Protein AF-A0A5C7TQ53-F1 (afdb_monomer_lite)

pLDDT: mean 78.27, std 15.16, range [38.0, 95.88]

Secondary structure (DSSP, 8-state):
--TT--EEEEE----GGGHHHHHHHHT-EEEEEEEEEEE-TTS-EEEEEEEEEEESS-HHHHHTSPPPBTTBEEEEEEETTS--EEEEEE--------S-------SS----THHHHHH-HHHHHHHHHHHHHHHHHHHHHHTTS---

Radius of gyration: 40.0 Å; chains: 1; bounding box: 51×86×116 Å

Foldseek 3Di:
DCPPPQKDKAFADDPPPVPLVVVLVVLHKDKDWDWDWDQDPVRDTDTDIDIDIGGPADSCNNNVFDDADQQATWIWMDGHVDNDIDTDGDHPDDDPPPDDDPPPPPPPDDDPPVVVCVVDVVNVVVVVVVVVVVVVVVVVVVVPPDDD

Structure (mmCIF, N/CA/C/O backbone):
data_AF-A0A5C7TQ53-F1
#
_entry.id   AF-A0A5C7TQ53-F1
#
loop_
_atom_site.group_PDB
_atom_site.id
_atom_site.type_symbol
_atom_site.label_atom_id
_atom_site.label_alt_id
_atom_site.label_comp_id
_atom_site.label_asym_id
_atom_site.label_entity_id
_atom_site.label_seq_id
_atom_site.pdbx_PDB_ins_code
_atom_site.Cartn_x
_atom_site.Cartn_y
_atom_site.Cartn_z
_atom_site.occupancy
_atom_site.B_iso_or_equiv
_atom_site.auth_seq_id
_atom_site.auth_comp_id
_atom_site.auth_asym_id
_atom_site.auth_atom_id
_atom_site.pdbx_PDB_model_num
ATOM 1 N N . MET A 1 1 ? 8.314 14.330 1.145 1.00 43.44 1 MET A N 1
ATOM 2 C CA . MET A 1 1 ? 7.782 14.331 2.527 1.00 43.44 1 MET A CA 1
ATOM 3 C C . MET A 1 1 ? 7.166 12.969 2.861 1.00 43.44 1 MET A C 1
ATOM 5 O O . MET A 1 1 ? 5.965 12.806 2.714 1.00 43.44 1 MET A O 1
ATOM 9 N N . ALA A 1 2 ? 8.000 11.997 3.257 1.00 49.53 2 ALA A N 1
ATOM 10 C CA . ALA A 1 2 ? 7.629 10.706 3.878 1.00 49.53 2 ALA A CA 1
ATOM 11 C C . ALA A 1 2 ? 8.870 10.028 4.522 1.00 49.53 2 ALA A C 1
ATOM 13 O O . ALA A 1 2 ? 8.954 8.810 4.623 1.00 49.53 2 ALA A O 1
ATOM 14 N N . SER A 1 3 ? 9.886 10.815 4.900 1.00 53.19 3 SER A N 1
ATOM 15 C CA . SER A 1 3 ? 11.287 10.359 4.976 1.00 53.19 3 SER A CA 1
ATOM 16 C C . SER A 1 3 ? 11.653 9.478 6.186 1.00 53.19 3 SER A C 1
ATOM 18 O O . SER A 1 3 ? 12.830 9.219 6.399 1.00 53.19 3 SER A O 1
ATOM 20 N N . MET A 1 4 ? 10.680 9.010 6.975 1.00 58.81 4 MET A N 1
ATOM 21 C CA . MET A 1 4 ? 10.901 8.094 8.109 1.00 58.81 4 MET A CA 1
ATOM 22 C C . MET A 1 4 ? 9.833 6.994 8.236 1.00 58.81 4 MET A C 1
ATOM 24 O O . MET A 1 4 ? 9.788 6.291 9.243 1.00 58.81 4 MET A O 1
ATOM 28 N N . ILE A 1 5 ? 8.962 6.810 7.237 1.00 62.38 5 ILE A N 1
ATOM 29 C CA . ILE A 1 5 ? 7.998 5.704 7.273 1.00 62.38 5 ILE A CA 1
ATOM 30 C C . ILE A 1 5 ? 8.714 4.441 6.794 1.00 62.38 5 ILE A C 1
ATOM 32 O O . ILE A 1 5 ? 8.843 4.196 5.599 1.00 62.38 5 ILE A O 1
ATOM 36 N N . GLY A 1 6 ? 9.200 3.650 7.751 1.00 73.88 6 GLY A N 1
ATOM 37 C CA . GLY A 1 6 ? 9.916 2.403 7.488 1.00 73.88 6 GLY A CA 1
ATOM 38 C C . GLY A 1 6 ? 9.028 1.244 7.023 1.00 73.88 6 GLY A C 1
ATOM 39 O O . GLY A 1 6 ? 9.529 0.178 6.701 1.00 73.88 6 GLY A O 1
ATOM 40 N N . THR A 1 7 ? 7.704 1.371 7.013 1.00 87.19 7 THR A N 1
ATOM 41 C CA . THR A 1 7 ? 6.808 0.318 6.513 1.00 87.19 7 THR A CA 1
ATOM 42 C C . THR A 1 7 ? 5.514 0.946 6.028 1.00 87.19 7 THR A C 1
ATOM 44 O O . THR A 1 7 ? 4.892 1.722 6.753 1.00 87.19 7 THR A O 1
ATOM 47 N N . LEU A 1 8 ? 5.100 0.603 4.812 1.00 89.56 8 LEU A N 1
ATOM 48 C CA . LEU A 1 8 ? 3.862 1.072 4.207 1.00 89.56 8 LEU A CA 1
ATOM 49 C C . LEU A 1 8 ? 2.857 -0.079 4.145 1.00 89.56 8 LEU A C 1
ATOM 51 O O . LEU A 1 8 ? 3.128 -1.121 3.550 1.00 89.56 8 LEU A O 1
ATOM 55 N N . VAL A 1 9 ? 1.684 0.130 4.744 1.00 93.06 9 VAL A N 1
ATOM 56 C CA . VAL A 1 9 ? 0.539 -0.782 4.648 1.00 93.06 9 VAL A CA 1
ATOM 57 C C . VAL A 1 9 ? -0.579 -0.079 3.896 1.00 93.06 9 VAL A C 1
ATOM 59 O O . VAL A 1 9 ? -0.991 1.020 4.266 1.00 93.06 9 VAL A O 1
ATOM 62 N N . VAL A 1 10 ? -1.076 -0.717 2.842 1.00 93.25 10 VAL A N 1
ATOM 63 C CA . VAL A 1 10 ? -2.067 -0.145 1.928 1.00 93.25 10 VAL A CA 1
ATOM 64 C C . VAL A 1 10 ? -3.286 -1.048 1.875 1.00 93.25 10 VAL A C 1
ATOM 66 O O . VAL A 1 10 ? -3.201 -2.179 1.407 1.00 93.25 10 VAL A O 1
ATOM 69 N N . PHE A 1 11 ? -4.436 -0.536 2.299 1.00 93.81 11 PHE A N 1
ATOM 70 C CA . PHE A 1 11 ? -5.734 -1.184 2.102 1.00 93.81 11 PHE A CA 1
ATOM 71 C C . PHE A 1 11 ? -6.497 -0.538 0.946 1.00 93.81 11 PHE A C 1
ATOM 73 O O . PHE A 1 11 ? -6.055 0.466 0.382 1.00 93.81 11 PHE A O 1
ATOM 80 N N . ARG A 1 12 ? -7.659 -1.111 0.601 1.00 92.12 12 ARG A N 1
ATOM 81 C CA . ARG A 1 12 ? -8.566 -0.537 -0.400 1.00 92.12 12 ARG A CA 1
ATOM 82 C C . ARG A 1 12 ? -8.793 0.946 -0.103 1.00 92.12 12 ARG A C 1
ATOM 84 O O . ARG A 1 12 ? -9.261 1.301 0.976 1.00 92.12 12 ARG A O 1
ATOM 91 N N . MET A 1 13 ? -8.517 1.787 -1.090 1.00 89.88 13 MET A N 1
ATOM 92 C CA . MET A 1 13 ? -8.758 3.225 -1.032 1.00 89.88 13 MET A CA 1
ATOM 93 C C . MET A 1 13 ? -9.416 3.709 -2.318 1.00 89.88 13 MET A C 1
ATOM 95 O O . MET A 1 13 ? -9.343 3.059 -3.358 1.00 89.88 13 MET A O 1
ATOM 99 N N . SER A 1 14 ? -10.094 4.849 -2.227 1.00 85.00 14 SER A N 1
ATOM 100 C CA . SER A 1 14 ? -10.718 5.479 -3.386 1.00 85.00 14 SER A CA 1
ATOM 101 C C . SER A 1 14 ? -9.674 6.158 -4.279 1.00 85.00 14 SER A C 1
ATOM 103 O O . SER A 1 14 ? -8.656 6.648 -3.789 1.00 85.00 14 SER A O 1
ATOM 105 N N . ALA A 1 15 ? -9.960 6.246 -5.580 1.00 80.75 15 ALA A N 1
ATOM 106 C CA . ALA A 1 15 ? -9.158 7.009 -6.544 1.00 80.75 15 ALA A CA 1
ATOM 107 C C . ALA A 1 15 ? -9.288 8.537 -6.360 1.00 80.75 15 ALA A C 1
ATOM 109 O O . ALA A 1 15 ? -8.577 9.317 -6.996 1.00 80.75 15 ALA A O 1
ATOM 110 N N . LEU A 1 16 ? -10.201 8.988 -5.490 1.00 85.31 16 LEU A N 1
ATOM 111 C CA . LEU A 1 16 ? -10.454 10.407 -5.256 1.00 85.31 16 LEU A CA 1
ATOM 112 C C . LEU A 1 16 ? -9.175 11.151 -4.834 1.00 85.31 16 LEU A C 1
ATOM 114 O O . LEU A 1 16 ? -8.427 10.726 -3.947 1.00 85.31 16 LEU A O 1
ATOM 118 N N . GLY A 1 17 ? -8.930 12.283 -5.497 1.00 80.25 17 GLY A N 1
ATOM 119 C CA . GLY A 1 17 ? -7.797 13.165 -5.209 1.00 80.25 17 GLY A CA 1
ATOM 120 C C . GLY A 1 17 ? -6.421 12.607 -5.593 1.00 80.25 17 GLY A C 1
ATOM 121 O O . GLY A 1 17 ? -5.411 13.129 -5.120 1.00 80.25 17 GLY A O 1
ATOM 122 N N . GLY A 1 18 ? -6.352 11.546 -6.409 1.00 86.44 18 GLY A N 1
ATOM 123 C CA . GLY A 1 18 ? -5.082 10.946 -6.843 1.00 86.44 18 GLY A CA 1
ATOM 124 C C . GLY A 1 18 ? -4.316 10.239 -5.719 1.00 86.44 18 GLY A C 1
ATOM 125 O O . GLY A 1 18 ? -3.114 10.002 -5.837 1.00 86.44 18 GLY A O 1
ATOM 126 N N . SER A 1 19 ? -4.992 9.916 -4.613 1.00 90.06 19 SER A N 1
ATOM 127 C CA . SER A 1 19 ? -4.381 9.264 -3.450 1.00 90.06 19 SER A CA 1
ATOM 128 C C . SER A 1 19 ? -3.844 7.877 -3.806 1.00 90.06 19 SER A C 1
ATOM 130 O O . SER A 1 19 ? -2.709 7.550 -3.469 1.00 90.06 19 SER A O 1
ATOM 132 N N . ALA A 1 20 ? -4.620 7.098 -4.565 1.00 91.56 20 ALA A N 1
ATOM 133 C CA . ALA A 1 20 ? -4.219 5.770 -5.017 1.00 91.56 20 ALA A CA 1
ATOM 134 C C . ALA A 1 20 ? -2.989 5.816 -5.943 1.00 91.56 20 ALA A C 1
ATOM 136 O O . ALA A 1 20 ? -2.089 4.992 -5.794 1.00 91.56 20 ALA A O 1
ATOM 137 N N . LYS A 1 21 ? -2.889 6.830 -6.815 1.00 92.81 21 LYS A N 1
ATOM 138 C CA . LYS A 1 21 ? -1.692 7.079 -7.629 1.00 92.81 21 LYS A CA 1
ATOM 139 C C . LYS A 1 21 ? -0.458 7.381 -6.774 1.00 92.81 21 LYS A C 1
ATOM 141 O O . LYS A 1 21 ? 0.570 6.741 -6.950 1.00 92.81 21 LYS A O 1
ATOM 146 N N . LYS A 1 22 ? -0.566 8.290 -5.796 1.00 91.56 22 LYS A N 1
ATOM 147 C CA . LYS A 1 22 ? 0.555 8.617 -4.888 1.00 91.56 22 LYS A CA 1
ATOM 148 C C . LYS A 1 22 ? 1.043 7.399 -4.105 1.00 91.56 22 LYS A C 1
ATOM 150 O O . LYS A 1 22 ? 2.235 7.262 -3.856 1.00 91.56 22 LYS A O 1
ATOM 155 N N . VAL A 1 23 ? 0.121 6.529 -3.704 1.00 92.00 23 VAL A N 1
ATOM 156 C CA . VAL A 1 23 ? 0.453 5.295 -2.988 1.00 92.00 23 VAL A CA 1
ATOM 157 C C . VAL A 1 23 ? 1.075 4.257 -3.920 1.00 92.00 23 VAL A C 1
ATOM 159 O O . VAL A 1 23 ? 2.040 3.617 -3.521 1.00 92.00 23 VAL A O 1
ATOM 162 N N . SER A 1 24 ? 0.585 4.128 -5.158 1.00 93.69 24 SER A N 1
ATOM 163 C CA . SER A 1 24 ? 1.225 3.306 -6.196 1.00 93.69 24 SER A CA 1
ATOM 164 C C . SER A 1 24 ? 2.673 3.746 -6.432 1.00 93.69 24 SER A C 1
ATOM 166 O O . SER A 1 24 ? 3.574 2.914 -6.359 1.00 93.69 24 SER A O 1
ATOM 168 N N . ASP A 1 25 ? 2.914 5.053 -6.579 1.00 91.62 25 ASP A N 1
ATOM 169 C CA . ASP A 1 25 ? 4.267 5.605 -6.724 1.00 91.62 25 ASP A CA 1
ATOM 170 C C . ASP A 1 25 ? 5.127 5.345 -5.471 1.00 91.62 25 ASP A C 1
ATOM 172 O O . ASP A 1 25 ? 6.310 5.027 -5.578 1.00 91.62 25 ASP A O 1
ATOM 176 N N . GLY A 1 26 ? 4.531 5.432 -4.275 1.00 89.31 26 GLY A N 1
ATOM 177 C CA . GLY A 1 26 ? 5.200 5.165 -2.997 1.00 89.31 26 GLY A CA 1
ATOM 178 C C . GLY A 1 26 ? 5.553 3.694 -2.747 1.00 89.31 26 GLY A C 1
ATOM 179 O O . GLY A 1 26 ? 6.485 3.422 -1.994 1.00 89.31 26 GLY A O 1
ATOM 180 N N . LEU A 1 27 ? 4.847 2.750 -3.379 1.00 91.06 27 LEU A N 1
ATOM 181 C CA . LEU A 1 27 ? 5.190 1.319 -3.369 1.00 91.06 27 LEU A CA 1
ATOM 182 C C . LEU A 1 27 ? 6.351 0.986 -4.318 1.00 91.06 27 LEU A C 1
ATOM 184 O O . LEU A 1 27 ? 6.891 -0.117 -4.261 1.00 91.06 27 LEU A O 1
ATOM 188 N N . GLY A 1 28 ? 6.745 1.934 -5.167 1.00 90.38 28 GLY A N 1
ATOM 189 C CA . GLY A 1 28 ? 7.881 1.807 -6.062 1.00 90.38 28 GLY A CA 1
ATOM 190 C C . GLY A 1 28 ? 7.528 1.283 -7.450 1.00 90.38 28 GLY A C 1
ATOM 191 O O . GLY A 1 28 ? 6.387 0.952 -7.794 1.00 90.38 28 GLY A O 1
ATOM 192 N N . LYS A 1 29 ? 8.568 1.221 -8.276 1.00 93.12 29 LYS A N 1
ATOM 193 C CA . LYS A 1 29 ? 8.505 0.818 -9.677 1.00 93.12 29 LYS A CA 1
ATOM 194 C C . LYS A 1 29 ? 9.507 -0.297 -9.946 1.00 93.12 29 LYS A C 1
ATOM 196 O O . LYS A 1 29 ? 10.494 -0.451 -9.234 1.00 93.12 29 LYS A O 1
ATOM 201 N N . ARG A 1 30 ? 9.240 -1.076 -10.985 1.00 91.94 30 ARG A N 1
ATOM 202 C CA . ARG A 1 30 ? 10.096 -2.144 -11.492 1.00 91.94 30 ARG A CA 1
ATOM 203 C C . ARG A 1 30 ? 10.502 -1.843 -12.925 1.00 91.94 30 ARG A C 1
ATOM 205 O O . ARG A 1 30 ? 9.684 -1.390 -13.726 1.00 91.94 30 ARG A O 1
ATOM 212 N N . LEU A 1 31 ? 11.750 -2.149 -13.247 1.00 92.25 31 LEU A N 1
ATOM 213 C CA . LEU A 1 31 ? 12.243 -2.157 -14.617 1.00 92.25 31 LEU A CA 1
ATOM 214 C C . LEU A 1 31 ? 12.004 -3.542 -15.208 1.00 92.25 31 LEU A C 1
ATOM 216 O O . LEU A 1 31 ? 12.351 -4.554 -14.601 1.00 92.25 31 LEU A O 1
ATOM 220 N N . VAL A 1 32 ? 11.370 -3.583 -16.373 1.00 91.44 32 VAL A N 1
ATOM 221 C CA . VAL A 1 32 ? 11.087 -4.822 -17.094 1.00 91.44 32 VAL A CA 1
ATOM 222 C C . VAL A 1 32 ? 11.627 -4.688 -18.506 1.00 91.44 32 VAL A C 1
ATOM 224 O O . VAL A 1 32 ? 11.331 -3.718 -19.200 1.00 91.44 32 VAL A O 1
ATOM 227 N N . GLU A 1 33 ? 12.388 -5.684 -18.941 1.00 91.12 33 GLU A N 1
ATOM 228 C CA . GLU A 1 33 ? 12.787 -5.815 -20.337 1.00 91.12 33 GLU A CA 1
ATOM 229 C C . GLU A 1 33 ? 11.668 -6.489 -21.120 1.00 91.12 33 GLU A C 1
ATOM 231 O O . GLU A 1 33 ? 11.258 -7.617 -20.831 1.00 91.12 33 GLU A O 1
ATOM 236 N N . ARG A 1 34 ? 11.142 -5.775 -22.112 1.00 88.19 34 ARG A N 1
ATOM 237 C CA . ARG A 1 34 ? 10.153 -6.292 -23.048 1.00 88.19 34 ARG A CA 1
ATOM 238 C C . ARG A 1 34 ? 10.812 -6.466 -24.406 1.00 88.19 34 ARG A C 1
ATOM 240 O O . ARG A 1 34 ? 11.491 -5.574 -24.907 1.00 88.19 34 ARG A O 1
ATOM 247 N N . ARG A 1 35 ? 10.591 -7.636 -24.998 1.00 85.06 35 ARG A N 1
ATOM 248 C CA . ARG A 1 35 ? 10.944 -7.897 -26.387 1.00 85.06 35 ARG A CA 1
ATOM 249 C C . ARG A 1 35 ? 9.841 -7.341 -27.274 1.00 85.06 35 ARG A C 1
ATOM 251 O O . ARG A 1 35 ? 8.722 -7.851 -27.231 1.00 85.06 35 ARG A O 1
ATOM 258 N N . ASP A 1 36 ? 10.177 -6.349 -28.080 1.00 83.62 36 ASP A N 1
ATOM 259 C CA . ASP A 1 36 ? 9.295 -5.843 -29.118 1.00 83.62 36 ASP A CA 1
ATOM 260 C C . ASP A 1 36 ? 9.657 -6.526 -30.437 1.00 83.62 36 ASP A C 1
ATOM 262 O O . ASP A 1 36 ? 10.820 -6.609 -30.838 1.00 83.62 36 ASP A O 1
ATOM 266 N N . ILE A 1 37 ? 8.647 -7.102 -31.084 1.00 81.31 37 ILE A N 1
ATOM 267 C CA . ILE A 1 37 ? 8.790 -7.741 -32.390 1.00 81.31 37 ILE A CA 1
ATOM 268 C C . ILE A 1 37 ? 8.077 -6.834 -33.379 1.00 81.31 37 ILE A C 1
ATOM 270 O O . ILE A 1 37 ? 6.846 -6.797 -33.409 1.00 81.31 37 ILE A O 1
ATOM 274 N N . SER A 1 38 ? 8.846 -6.096 -34.173 1.00 79.00 38 SER A N 1
ATOM 275 C CA . SER A 1 38 ? 8.308 -5.325 -35.287 1.00 79.00 38 SER A CA 1
ATOM 276 C C . SER A 1 38 ? 8.410 -6.142 -36.570 1.00 79.00 38 SER A C 1
ATOM 278 O O . SER A 1 38 ? 9.421 -6.795 -36.844 1.00 79.00 38 SER A O 1
ATOM 280 N N . LEU A 1 39 ? 7.342 -6.105 -37.362 1.00 75.81 39 LEU A N 1
ATOM 281 C CA . LEU A 1 39 ? 7.357 -6.584 -38.737 1.00 75.81 39 LEU A CA 1
ATOM 282 C C . LEU A 1 39 ? 7.795 -5.412 -39.607 1.00 75.81 39 LEU A C 1
ATOM 284 O O . LEU A 1 39 ? 7.088 -4.408 -39.701 1.00 75.81 39 LEU A O 1
ATOM 288 N N . THR A 1 40 ? 8.986 -5.519 -40.182 1.00 68.81 40 THR A N 1
ATOM 289 C CA . THR A 1 40 ? 9.478 -4.541 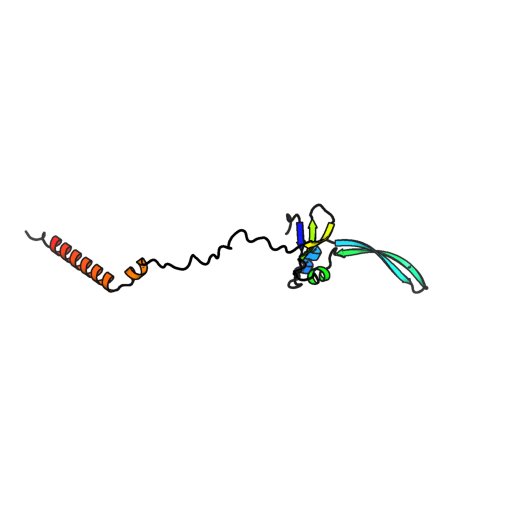-41.152 1.00 68.81 40 THR A CA 1
ATOM 290 C C . THR A 1 40 ? 8.775 -4.772 -42.493 1.00 68.81 40 THR A C 1
ATOM 292 O O . THR A 1 40 ? 8.339 -5.885 -42.784 1.00 68.81 40 THR A O 1
ATOM 295 N N . THR A 1 41 ? 8.675 -3.730 -43.324 1.00 69.44 41 THR A N 1
ATOM 296 C CA . THR A 1 41 ? 8.065 -3.751 -44.671 1.00 69.44 41 THR A CA 1
ATOM 297 C C . THR A 1 41 ? 8.616 -4.857 -45.588 1.00 69.44 41 THR A C 1
ATOM 299 O O . THR A 1 41 ? 7.940 -5.263 -46.521 1.00 69.44 41 THR A O 1
ATOM 302 N N . ASP A 1 42 ? 9.808 -5.374 -45.283 1.00 75.12 42 ASP A N 1
ATOM 303 C CA . ASP A 1 42 ? 10.519 -6.443 -45.999 1.00 75.12 42 ASP A CA 1
ATOM 304 C C . ASP A 1 42 ? 10.214 -7.865 -45.470 1.00 75.12 42 ASP A C 1
ATOM 306 O O . ASP A 1 42 ? 11.002 -8.788 -45.659 1.00 75.12 42 ASP A O 1
ATOM 310 N N . GLU A 1 43 ? 9.127 -8.043 -44.708 1.00 65.06 43 GLU A N 1
ATOM 311 C CA . GLU A 1 43 ? 8.706 -9.307 -44.061 1.00 65.06 43 GLU A CA 1
ATOM 312 C C . GLU A 1 43 ? 9.729 -9.926 -43.082 1.00 65.06 43 GLU A C 1
ATOM 314 O O . GLU A 1 43 ? 9.502 -10.986 -42.488 1.00 65.06 43 GLU A O 1
ATOM 319 N N . SER A 1 44 ? 10.844 -9.239 -42.830 1.00 68.00 44 SER A N 1
ATOM 320 C CA . SER A 1 44 ? 11.836 -9.631 -41.838 1.00 68.00 44 SER A CA 1
ATOM 321 C C . SER A 1 44 ? 11.355 -9.296 -40.422 1.00 68.00 44 SER A C 1
ATOM 323 O O . SER A 1 44 ? 10.887 -8.195 -40.118 1.00 68.00 44 SER A O 1
ATOM 325 N N . ARG A 1 45 ? 11.453 -10.284 -39.524 1.00 73.38 45 ARG A N 1
ATOM 326 C CA . ARG A 1 45 ? 11.138 -10.122 -38.099 1.00 73.38 45 ARG A CA 1
ATOM 327 C C . ARG A 1 45 ? 12.341 -9.516 -37.394 1.00 73.38 45 ARG A C 1
ATOM 329 O O . ARG A 1 45 ? 13.312 -10.225 -37.127 1.00 73.38 45 ARG A O 1
ATOM 336 N N . GLN A 1 46 ? 12.266 -8.235 -37.055 1.00 76.69 46 GLN A N 1
ATOM 337 C CA . GLN A 1 46 ? 13.273 -7.598 -36.215 1.00 76.69 46 GLN A CA 1
ATOM 338 C C . GLN A 1 46 ? 12.812 -7.653 -34.757 1.00 76.69 46 GLN A C 1
ATOM 340 O O . GLN A 1 46 ? 11.684 -7.287 -34.430 1.00 76.69 46 GLN A O 1
ATOM 345 N N . ALA A 1 47 ? 13.676 -8.166 -33.880 1.00 80.50 47 ALA A N 1
ATOM 346 C CA . ALA A 1 47 ? 13.443 -8.171 -32.443 1.00 80.50 47 ALA A CA 1
ATOM 347 C C . ALA A 1 47 ? 14.313 -7.100 -31.788 1.00 80.50 47 ALA A C 1
ATOM 349 O O . ALA A 1 47 ? 15.539 -7.164 -31.891 1.00 80.50 47 ALA A O 1
ATOM 350 N N . SER A 1 48 ? 13.687 -6.155 -31.097 1.00 84.38 48 SER A N 1
ATOM 351 C CA . SER A 1 48 ? 14.358 -5.185 -30.237 1.00 84.38 48 SER A CA 1
ATOM 352 C C . SER A 1 48 ? 14.037 -5.473 -28.770 1.00 84.38 48 SER A C 1
ATOM 354 O O . SER A 1 48 ? 13.007 -6.062 -28.436 1.00 84.38 48 SER A O 1
ATOM 356 N N . TRP A 1 49 ? 14.955 -5.094 -27.884 1.00 85.56 49 TRP A N 1
ATOM 357 C CA . TRP A 1 49 ? 14.743 -5.129 -26.440 1.00 85.56 49 TRP A CA 1
ATOM 358 C C . TRP A 1 49 ? 14.558 -3.700 -25.950 1.00 85.56 49 TRP A C 1
ATOM 360 O O . TRP A 1 49 ? 15.415 -2.850 -26.190 1.00 85.56 49 TRP A O 1
ATOM 370 N N . ALA A 1 50 ? 13.442 -3.443 -25.277 1.00 87.94 50 ALA A N 1
ATOM 371 C CA . ALA A 1 50 ? 13.142 -2.161 -24.661 1.00 87.94 50 ALA A CA 1
ATOM 372 C C . ALA A 1 50 ? 13.008 -2.340 -23.147 1.00 87.94 50 ALA A C 1
ATOM 374 O O . ALA A 1 50 ? 12.328 -3.251 -22.670 1.00 87.94 50 ALA A O 1
ATOM 375 N N . GLN A 1 51 ? 13.648 -1.460 -22.382 1.00 89.56 51 GLN A N 1
ATOM 376 C CA . GLN A 1 51 ? 13.445 -1.372 -20.940 1.00 89.56 51 GLN A CA 1
ATOM 377 C C . GLN A 1 51 ? 12.265 -0.447 -20.655 1.00 89.56 51 GLN A C 1
ATOM 379 O O . GLN A 1 51 ? 12.218 0.684 -21.139 1.00 89.56 51 GLN A O 1
ATOM 384 N N . VAL A 1 52 ? 11.309 -0.931 -19.866 1.00 91.38 52 VAL A N 1
ATOM 385 C CA . VAL A 1 52 ? 10.110 -0.182 -19.487 1.00 91.38 52 VAL A CA 1
ATOM 386 C C . VAL A 1 52 ? 10.002 -0.144 -17.972 1.00 91.38 52 VAL A C 1
ATOM 388 O O . VAL A 1 52 ? 10.068 -1.174 -17.300 1.00 91.38 52 VAL A O 1
ATOM 391 N N . GLU A 1 53 ? 9.808 1.055 -17.433 1.00 93.00 53 GLU A N 1
ATOM 392 C CA . GLU A 1 53 ? 9.538 1.267 -16.018 1.00 93.00 53 GLU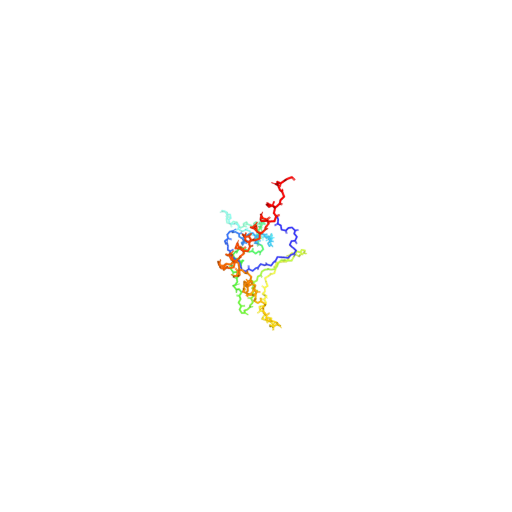 A CA 1
ATOM 393 C C . GLU A 1 53 ? 8.028 1.149 -15.760 1.00 93.00 53 GLU A C 1
ATOM 395 O O . GLU A 1 53 ? 7.222 1.873 -16.348 1.00 93.00 53 GLU A O 1
ATOM 400 N N . LEU A 1 54 ? 7.629 0.219 -14.894 1.00 94.25 54 LEU A N 1
ATOM 401 C CA . LEU A 1 54 ? 6.232 -0.046 -14.547 1.00 94.25 54 LEU A CA 1
ATOM 402 C C . LEU A 1 54 ? 6.042 0.036 -13.031 1.00 94.25 54 LEU A C 1
ATOM 404 O O . LEU A 1 54 ? 6.940 -0.367 -12.296 1.00 94.25 54 LEU A O 1
ATOM 408 N N . PRO A 1 55 ? 4.886 0.490 -12.524 1.00 94.62 55 PRO A N 1
ATOM 409 C CA . PRO A 1 55 ? 4.615 0.427 -11.092 1.00 94.62 55 PRO A CA 1
ATOM 410 C C . PRO A 1 55 ? 4.616 -1.031 -10.611 1.00 94.62 55 PRO A C 1
ATOM 412 O O . PRO A 1 55 ? 4.184 -1.941 -11.330 1.00 94.62 55 PRO A O 1
ATOM 415 N N . VAL A 1 56 ? 5.104 -1.264 -9.389 1.00 94.38 56 VAL A N 1
ATOM 416 C CA . VAL A 1 56 ? 5.062 -2.603 -8.770 1.00 94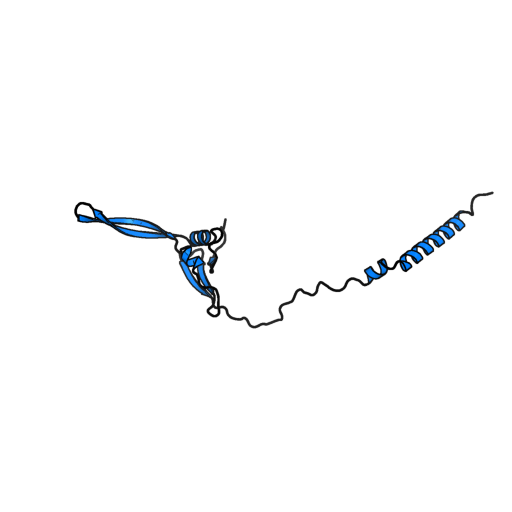.38 56 VAL A CA 1
ATOM 417 C C . VAL A 1 56 ? 3.615 -3.012 -8.494 1.00 94.38 56 VAL A C 1
ATOM 419 O O . VAL A 1 56 ? 3.241 -4.166 -8.703 1.00 94.38 56 VAL A O 1
ATOM 422 N N . VAL A 1 57 ? 2.792 -2.048 -8.076 1.00 95.25 57 VAL A N 1
ATOM 423 C CA . VAL A 1 57 ? 1.350 -2.203 -7.869 1.00 95.25 57 VAL A CA 1
ATOM 424 C C . VAL A 1 57 ? 0.636 -1.082 -8.607 1.00 95.25 57 VAL A C 1
ATOM 426 O O . VAL A 1 57 ? 0.918 0.089 -8.353 1.00 95.25 57 VAL A O 1
ATOM 429 N N . TYR A 1 58 ? -0.297 -1.417 -9.498 1.00 94.94 58 TYR A N 1
ATOM 430 C CA . TYR A 1 58 ? -1.045 -0.409 -10.245 1.00 94.94 58 TYR A CA 1
ATOM 431 C C . TYR A 1 58 ? -2.102 0.272 -9.370 1.00 94.94 58 TYR A C 1
ATOM 433 O O . TYR A 1 58 ? -2.659 -0.316 -8.443 1.00 94.94 58 TYR A O 1
ATOM 441 N N . GLU A 1 59 ? -2.456 1.506 -9.723 1.00 94.50 59 GLU A N 1
ATOM 442 C CA . GLU A 1 59 ? -3.570 2.233 -9.104 1.00 94.50 59 GLU A CA 1
ATOM 443 C C . GLU A 1 59 ? -4.892 1.440 -9.162 1.00 94.50 59 GLU A C 1
ATOM 445 O O . GLU A 1 59 ? -5.654 1.400 -8.190 1.00 94.50 59 GLU A O 1
ATOM 450 N N . SER A 1 60 ? -5.144 0.755 -10.282 1.00 94.00 60 SER A N 1
ATOM 451 C CA . SER A 1 60 ? -6.311 -0.116 -10.460 1.00 94.00 60 SER A CA 1
ATOM 452 C C . SER A 1 60 ? -6.329 -1.277 -9.469 1.00 94.00 60 SER A C 1
ATOM 454 O O . SER A 1 60 ? -7.396 -1.672 -9.005 1.00 94.00 60 SER A O 1
ATOM 456 N N . ASP A 1 61 ? -5.159 -1.799 -9.098 1.00 94.81 61 ASP A N 1
ATOM 457 C CA . ASP A 1 61 ? -5.059 -2.906 -8.151 1.00 94.81 61 ASP A CA 1
ATOM 458 C C . ASP A 1 61 ? -5.363 -2.440 -6.727 1.00 94.81 61 ASP A C 1
ATOM 460 O O . ASP A 1 61 ? -6.019 -3.157 -5.973 1.00 94.81 61 ASP A O 1
ATOM 464 N N . ILE A 1 62 ? -4.937 -1.223 -6.371 1.00 94.50 62 ILE A N 1
ATOM 465 C CA . ILE A 1 62 ? -5.192 -0.603 -5.063 1.00 94.50 62 ILE A CA 1
ATOM 466 C C . ILE A 1 62 ? -6.682 -0.276 -4.901 1.00 94.50 62 ILE A C 1
ATOM 468 O O . ILE A 1 62 ? -7.297 -0.606 -3.883 1.00 94.50 62 ILE A O 1
ATOM 472 N N . THR A 1 63 ? -7.277 0.360 -5.909 1.00 94.25 63 THR A N 1
ATOM 473 C CA . THR A 1 63 ? -8.699 0.747 -5.904 1.00 94.25 63 THR A CA 1
ATOM 474 C C . THR A 1 63 ? -9.626 -0.465 -6.040 1.00 94.25 63 THR A C 1
ATOM 476 O O . THR A 1 63 ? -10.725 -0.486 -5.476 1.00 94.25 63 THR A O 1
ATOM 479 N N . GLY A 1 64 ? -9.151 -1.510 -6.723 1.00 93.06 64 GLY A N 1
ATOM 480 C CA . GLY A 1 64 ? -9.820 -2.795 -6.898 1.00 93.06 64 GLY A CA 1
ATOM 481 C C . GLY A 1 64 ? -9.687 -3.769 -5.722 1.00 93.06 64 GLY A C 1
ATOM 482 O O . GLY A 1 64 ? -10.344 -4.811 -5.742 1.00 93.06 64 GLY A O 1
ATOM 483 N N . LEU A 1 65 ? -8.894 -3.463 -4.684 1.00 94.19 65 LEU A N 1
ATOM 484 C CA . LEU A 1 65 ? -8.759 -4.328 -3.503 1.00 94.19 65 LEU A CA 1
ATOM 485 C C . LEU A 1 65 ? -10.130 -4.635 -2.883 1.00 94.19 65 LEU A C 1
ATOM 487 O O . LEU A 1 65 ? -10.958 -3.735 -2.785 1.00 94.19 65 LEU A O 1
ATOM 491 N N . PRO A 1 66 ? -10.408 -5.864 -2.420 1.00 91.75 66 PRO A N 1
ATOM 492 C CA . PRO A 1 66 ? -11.699 -6.185 -1.821 1.00 91.75 66 PRO A CA 1
ATOM 493 C C . PRO A 1 66 ? -11.935 -5.370 -0.544 1.00 91.75 66 PRO A C 1
ATOM 495 O O . PRO A 1 66 ? -11.006 -5.082 0.214 1.00 91.75 66 PRO A O 1
ATOM 498 N N . GLN A 1 67 ? -13.194 -5.013 -0.287 1.00 89.94 67 GLN A N 1
ATOM 499 C CA . GLN A 1 67 ? -13.571 -4.384 0.975 1.00 89.94 67 GLN A CA 1
ATOM 500 C C . GLN A 1 67 ? -13.337 -5.359 2.135 1.00 89.94 67 GLN A C 1
ATOM 502 O O . GLN A 1 67 ? -13.603 -6.558 2.019 1.00 89.94 67 GLN A O 1
ATOM 507 N N . ALA A 1 68 ? -12.836 -4.838 3.256 1.00 89.12 68 ALA A N 1
ATOM 508 C CA . ALA A 1 68 ? -12.635 -5.628 4.461 1.00 89.12 68 ALA A CA 1
ATOM 509 C C . ALA A 1 68 ? -13.962 -6.252 4.925 1.00 89.12 68 ALA A C 1
ATOM 511 O O . ALA A 1 68 ? -14.993 -5.581 4.978 1.00 89.12 68 ALA A O 1
ATOM 512 N N . GLY A 1 69 ? -13.938 -7.543 5.254 1.00 87.38 69 GLY A N 1
ATOM 513 C CA . GLY A 1 69 ? -15.143 -8.283 5.633 1.00 87.38 69 GLY A CA 1
ATOM 514 C C . GLY A 1 69 ? -14.842 -9.460 6.551 1.00 87.38 69 GLY A C 1
ATOM 515 O O . GLY A 1 69 ? -13.791 -9.513 7.182 1.00 87.38 69 GLY A O 1
ATOM 516 N N . LYS A 1 70 ? -15.740 -10.454 6.599 1.00 84.31 70 LYS A N 1
ATOM 517 C CA . LYS A 1 70 ? -15.577 -11.671 7.433 1.00 84.31 70 LYS A CA 1
ATOM 518 C C . LYS A 1 70 ? -14.257 -12.402 7.181 1.00 84.31 70 LYS A C 1
ATOM 520 O O . LYS A 1 70 ? -13.695 -13.030 8.066 1.00 84.31 70 LYS A O 1
ATOM 525 N N . ASN A 1 71 ? -13.774 -12.287 5.954 1.00 83.88 71 ASN A N 1
ATOM 526 C CA . ASN A 1 71 ? -12.54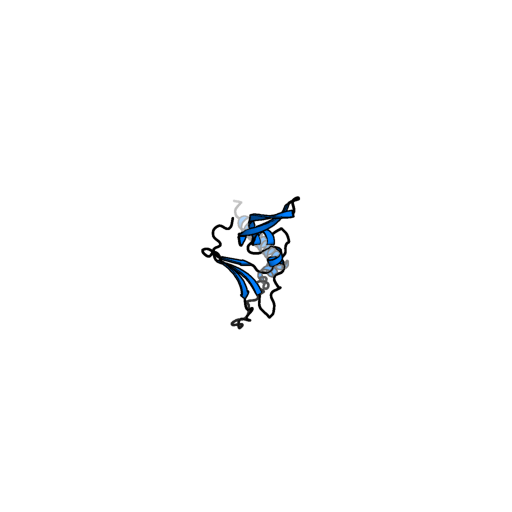4 -12.887 5.487 1.00 83.88 71 ASN A CA 1
ATOM 527 C C . ASN A 1 71 ? -11.288 -12.113 5.920 1.00 83.88 71 ASN A C 1
ATOM 529 O O . ASN A 1 71 ? -10.186 -12.618 5.742 1.00 83.88 71 ASN A O 1
ATOM 533 N N . GLY A 1 72 ? -11.420 -10.937 6.520 1.00 90.31 72 GLY A N 1
ATOM 534 C CA . GLY A 1 72 ? -10.303 -10.065 6.846 1.00 90.31 72 GLY A CA 1
ATOM 535 C C . GLY A 1 72 ? -10.151 -8.911 5.858 1.00 90.31 72 GLY A C 1
ATOM 536 O O . GLY A 1 72 ? -11.007 -8.691 4.996 1.00 90.31 72 GLY A O 1
ATOM 537 N N . ALA A 1 73 ? -9.052 -8.177 5.992 1.00 93.56 73 ALA A N 1
ATOM 538 C CA . ALA A 1 73 ? -8.685 -7.067 5.121 1.00 93.56 73 ALA A CA 1
ATOM 539 C C . ALA A 1 73 ? -7.532 -7.491 4.204 1.00 93.56 73 ALA A C 1
ATOM 541 O O . ALA A 1 73 ? -6.521 -8.002 4.678 1.00 93.56 73 ALA A O 1
ATOM 542 N N . THR A 1 74 ? -7.678 -7.303 2.892 1.00 95.38 74 THR A N 1
ATOM 543 C CA . THR A 1 74 ? -6.591 -7.558 1.932 1.00 95.38 74 THR A CA 1
ATOM 544 C C . THR A 1 74 ? -5.915 -6.244 1.578 1.00 95.38 74 THR A C 1
ATOM 546 O O . THR A 1 74 ? -6.599 -5.245 1.354 1.00 95.38 74 THR A O 1
ATOM 549 N N . GLY A 1 75 ? -4.591 -6.253 1.504 1.00 95.56 75 GLY A N 1
ATOM 550 C CA . GLY A 1 75 ? -3.809 -5.065 1.203 1.00 95.56 75 GLY A CA 1
ATOM 551 C C . GLY A 1 75 ? -2.384 -5.389 0.775 1.00 95.56 75 GLY A C 1
ATOM 552 O O . GLY A 1 75 ? -2.019 -6.556 0.633 1.00 95.56 75 GLY A O 1
ATOM 553 N N . TYR A 1 76 ? -1.591 -4.345 0.574 1.00 95.88 76 TYR A N 1
ATOM 554 C CA . TYR A 1 76 ? -0.174 -4.439 0.244 1.00 95.88 76 TYR A CA 1
ATOM 555 C C . TYR A 1 76 ? 0.684 -4.022 1.436 1.00 95.88 76 TYR A C 1
ATOM 557 O O . TYR A 1 76 ? 0.319 -3.109 2.176 1.00 95.88 76 TYR A O 1
ATOM 565 N N . LEU A 1 77 ? 1.814 -4.699 1.610 1.00 94.44 77 LEU A N 1
ATOM 566 C CA . LEU A 1 77 ? 2.839 -4.399 2.601 1.00 94.44 77 LEU A CA 1
ATOM 567 C C . LEU A 1 77 ? 4.160 -4.163 1.873 1.00 94.44 77 LEU A C 1
ATOM 569 O O . LEU A 1 77 ? 4.612 -5.043 1.142 1.00 94.44 77 LEU A O 1
ATOM 573 N N . ALA A 1 78 ? 4.778 -3.014 2.117 1.00 92.12 78 ALA A N 1
ATOM 574 C CA . ALA A 1 78 ? 6.156 -2.734 1.740 1.00 92.12 78 ALA A CA 1
ATOM 575 C C . ALA A 1 78 ? 6.966 -2.454 3.008 1.00 92.12 78 ALA A C 1
ATOM 577 O O . ALA A 1 78 ? 6.583 -1.601 3.812 1.00 92.12 78 ALA A O 1
ATOM 578 N N . ILE A 1 79 ? 8.063 -3.185 3.200 1.00 88.50 79 ILE A N 1
ATOM 579 C CA . ILE A 1 79 ? 8.937 -3.055 4.372 1.00 88.50 79 ILE A CA 1
ATOM 580 C C . ILE A 1 79 ? 10.208 -2.335 3.922 1.00 88.50 79 ILE A C 1
ATOM 582 O O . ILE A 1 79 ? 10.890 -2.795 3.008 1.00 88.50 79 ILE A O 1
ATOM 586 N N . ALA A 1 80 ? 10.540 -1.209 4.548 1.00 83.75 80 ALA A N 1
ATOM 587 C CA . ALA A 1 80 ? 11.759 -0.478 4.232 1.00 83.75 80 ALA A CA 1
ATOM 588 C C . ALA A 1 80 ? 12.995 -1.320 4.554 1.00 83.75 80 ALA A C 1
ATOM 590 O O . ALA A 1 80 ? 13.025 -2.074 5.526 1.00 83.75 80 ALA A O 1
ATOM 591 N N . GLY A 1 81 ? 14.021 -1.179 3.718 1.00 82.00 81 GLY A N 1
ATOM 592 C CA . GLY A 1 81 ? 15.199 -2.044 3.760 1.00 82.00 81 GLY A CA 1
ATOM 593 C C . GLY A 1 81 ? 14.986 -3.403 3.089 1.00 82.00 81 GLY A C 1
ATOM 594 O O . GLY A 1 81 ? 15.916 -4.202 3.058 1.00 82.00 81 GLY A O 1
ATOM 595 N N . THR A 1 82 ? 13.798 -3.663 2.532 1.00 83.00 82 THR A N 1
ATOM 596 C CA . THR A 1 82 ? 13.539 -4.821 1.670 1.00 83.00 82 THR A CA 1
ATOM 597 C C . THR A 1 82 ? 13.009 -4.358 0.317 1.00 83.00 82 THR A C 1
ATOM 599 O O . THR A 1 82 ? 12.223 -3.415 0.252 1.00 83.00 82 THR A O 1
ATOM 602 N N . ASP A 1 83 ? 13.367 -5.068 -0.750 1.00 85.06 83 ASP A N 1
ATOM 603 C CA . ASP A 1 83 ? 12.852 -4.813 -2.105 1.00 85.06 83 ASP A CA 1
ATOM 604 C C . ASP A 1 83 ? 11.523 -5.548 -2.368 1.00 85.06 83 ASP A C 1
ATOM 606 O O . ASP A 1 83 ? 11.187 -5.903 -3.499 1.00 85.06 83 ASP A O 1
ATOM 610 N N . ILE A 1 84 ? 10.770 -5.846 -1.303 1.00 88.31 84 ILE A N 1
ATOM 611 C CA . ILE A 1 84 ? 9.590 -6.709 -1.355 1.00 88.31 84 ILE A CA 1
ATOM 612 C C . ILE A 1 84 ? 8.328 -5.885 -1.119 1.00 88.31 84 ILE A C 1
ATOM 614 O O . ILE A 1 84 ? 8.164 -5.226 -0.092 1.00 88.31 84 ILE A O 1
ATOM 618 N N . VAL A 1 85 ? 7.385 -6.027 -2.051 1.00 93.38 85 VAL A N 1
ATOM 619 C CA . VAL A 1 85 ? 5.994 -5.605 -1.887 1.00 93.38 85 VAL A CA 1
ATOM 620 C C . VAL A 1 85 ? 5.110 -6.846 -1.921 1.00 93.38 85 VAL A C 1
ATOM 622 O O . VAL A 1 85 ? 4.975 -7.500 -2.955 1.00 93.38 85 VAL A O 1
ATOM 625 N N . ALA A 1 86 ? 4.506 -7.188 -0.785 1.00 93.81 86 ALA A N 1
ATOM 626 C CA . ALA A 1 86 ? 3.686 -8.385 -0.639 1.00 93.81 86 ALA A CA 1
ATOM 627 C C . ALA A 1 86 ? 2.196 -8.038 -0.592 1.00 93.81 86 ALA A C 1
ATOM 629 O O . ALA A 1 86 ? 1.789 -7.090 0.078 1.00 93.81 86 ALA A O 1
ATOM 630 N N . LYS A 1 87 ? 1.362 -8.846 -1.254 1.00 95.31 87 LYS A N 1
ATOM 631 C CA . LYS A 1 87 ? -0.096 -8.792 -1.096 1.00 95.31 87 LYS A CA 1
ATOM 632 C C . LYS A 1 87 ? -0.505 -9.729 0.033 1.00 95.31 87 LYS A C 1
ATOM 634 O O . LYS A 1 87 ? -0.383 -10.944 -0.098 1.00 95.31 87 LYS A O 1
ATOM 639 N N . LEU A 1 88 ? -0.986 -9.163 1.133 1.00 94.81 88 LEU A N 1
ATOM 640 C CA . LEU A 1 88 ? -1.314 -9.895 2.351 1.00 94.81 88 LEU A CA 1
ATOM 641 C C . LEU A 1 88 ? -2.798 -9.782 2.689 1.00 94.81 88 LEU A C 1
ATOM 643 O O . LEU A 1 88 ? -3.496 -8.848 2.287 1.00 94.81 88 LEU A O 1
ATOM 647 N N . ARG A 1 89 ? -3.274 -10.759 3.461 1.00 94.56 89 ARG A N 1
ATOM 648 C CA . ARG A 1 89 ? -4.629 -10.802 4.003 1.00 94.56 89 ARG A CA 1
ATOM 649 C C . ARG A 1 89 ? -4.550 -10.848 5.525 1.00 94.56 89 ARG A C 1
ATOM 651 O O . ARG A 1 89 ? -4.135 -11.853 6.093 1.00 94.56 89 ARG A O 1
ATOM 658 N N . TRP A 1 90 ? -4.964 -9.765 6.170 1.00 93.56 90 TRP A N 1
ATOM 659 C CA . TRP A 1 90 ? -5.007 -9.641 7.623 1.00 93.56 90 TRP A CA 1
ATOM 660 C C . TRP A 1 90 ? -6.332 -10.180 8.168 1.00 93.56 90 TRP A C 1
ATOM 662 O O . TRP A 1 90 ? -7.391 -9.692 7.759 1.00 93.56 90 TRP A O 1
ATOM 672 N N . PRO A 1 91 ? -6.315 -11.164 9.083 1.00 91.50 91 PRO A N 1
ATOM 673 C CA . PRO A 1 91 ? -7.533 -11.666 9.704 1.00 91.50 91 PRO A CA 1
ATOM 674 C C . PRO A 1 91 ? -8.153 -10.595 10.611 1.00 91.50 91 PRO A C 1
ATOM 676 O O . PRO A 1 91 ? -7.470 -9.976 11.422 1.00 91.50 91 PRO A O 1
ATOM 679 N N . LEU A 1 92 ? -9.467 -10.393 10.495 1.00 88.19 92 LEU A N 1
ATOM 680 C CA . LEU A 1 92 ? -10.229 -9.539 11.408 1.00 88.19 92 LEU A CA 1
ATOM 681 C C . LEU A 1 92 ? -10.767 -10.391 12.558 1.00 88.19 92 LEU A C 1
ATOM 683 O O . LEU A 1 92 ? -11.921 -10.824 12.555 1.00 88.19 92 LEU A O 1
ATOM 687 N N . THR A 1 93 ? -9.899 -10.669 13.526 1.00 84.38 93 THR A N 1
ATOM 688 C CA . THR A 1 93 ? -10.263 -11.427 14.725 1.00 84.38 93 THR A CA 1
ATOM 689 C C . THR A 1 93 ? -10.998 -10.519 15.704 1.00 84.38 93 THR A C 1
ATOM 691 O O . THR A 1 93 ? -10.521 -9.436 16.043 1.00 84.38 93 THR A O 1
ATOM 694 N N . LYS A 1 94 ? -12.163 -10.959 16.192 1.00 82.31 94 LYS A N 1
ATOM 695 C CA . LYS A 1 94 ? -12.844 -10.276 17.296 1.00 82.31 94 LYS A CA 1
ATOM 696 C C . LYS A 1 94 ? -12.024 -10.486 18.562 1.00 82.31 94 LYS A C 1
ATOM 698 O O . LYS A 1 94 ? -11.906 -11.613 19.035 1.00 82.31 94 LYS A O 1
ATOM 703 N N . LEU A 1 95 ? -11.453 -9.411 19.088 1.00 83.94 95 LEU A N 1
ATOM 704 C CA . LEU A 1 95 ? -10.761 -9.458 20.369 1.00 83.94 95 LEU A CA 1
ATOM 705 C C . LEU A 1 95 ? -11.791 -9.644 21.495 1.00 83.94 95 LEU A C 1
ATOM 707 O O . LEU A 1 95 ? -12.871 -9.043 21.426 1.00 83.94 95 LEU A O 1
ATOM 711 N N . PRO A 1 96 ? -11.502 -10.476 22.512 1.00 85.44 96 PRO A N 1
ATOM 712 C CA . PRO A 1 96 ? -12.394 -10.626 23.651 1.00 85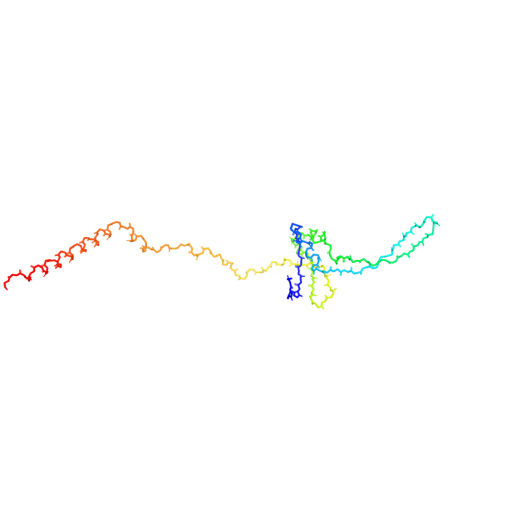.44 96 PRO A CA 1
ATOM 713 C C . PRO A 1 96 ? -12.540 -9.277 24.358 1.00 85.44 96 PRO A C 1
ATOM 715 O O . PRO A 1 96 ? -11.566 -8.555 24.572 1.00 85.44 96 PRO A O 1
ATOM 718 N N . LYS A 1 97 ? -13.774 -8.920 24.713 1.00 83.62 97 LYS A N 1
ATOM 719 C CA . LYS A 1 97 ? -14.059 -7.692 25.454 1.00 83.62 97 LYS A CA 1
ATOM 720 C C . LYS A 1 97 ? -13.613 -7.886 26.904 1.00 83.62 97 LYS A C 1
ATOM 722 O O . LYS A 1 97 ? -14.320 -8.517 27.680 1.00 83.62 97 LYS A O 1
ATOM 727 N N . ILE A 1 98 ? -12.437 -7.363 27.246 1.00 85.44 98 ILE A N 1
ATOM 728 C CA . ILE A 1 98 ? -11.866 -7.463 28.602 1.00 85.44 98 ILE A CA 1
ATOM 729 C C . ILE A 1 98 ? -12.524 -6.448 29.552 1.00 85.44 98 ILE A C 1
ATOM 731 O O . ILE A 1 98 ? -12.641 -6.698 30.745 1.00 85.44 98 ILE A O 1
ATOM 735 N N . THR A 1 99 ? -13.001 -5.315 29.029 1.00 84.12 99 THR A N 1
ATOM 736 C CA . THR A 1 99 ? -13.674 -4.273 29.815 1.00 84.12 99 THR A CA 1
ATOM 737 C C . THR A 1 99 ? -14.766 -3.572 29.004 1.00 84.12 99 THR A C 1
ATOM 739 O O . THR A 1 99 ? -14.825 -3.691 27.7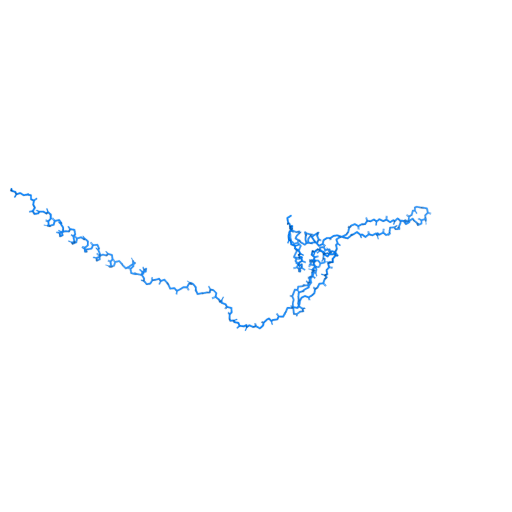74 1.00 84.12 99 THR A O 1
ATOM 742 N N . GLN A 1 100 ? -15.674 -2.868 29.680 1.00 80.81 100 GLN A N 1
ATOM 743 C CA . GLN A 1 100 ? -16.632 -1.993 29.009 1.00 80.81 100 GLN A CA 1
ATOM 744 C C . GLN A 1 100 ? -15.893 -0.798 28.397 1.00 80.81 100 GLN A C 1
ATOM 746 O O . GLN A 1 100 ? -14.995 -0.234 29.016 1.00 80.81 100 GLN A O 1
ATOM 751 N N . ALA A 1 101 ? -16.239 -0.447 27.154 1.00 75.56 101 ALA A N 1
ATOM 752 C CA . ALA A 1 101 ? -15.754 0.790 26.561 1.00 75.56 101 ALA A CA 1
ATOM 753 C C . ALA A 1 101 ? -16.269 1.937 27.433 1.00 75.56 101 ALA A C 1
ATOM 755 O O . ALA A 1 101 ? -17.456 1.967 27.753 1.00 75.56 101 ALA A O 1
ATOM 756 N N . ILE A 1 102 ? -15.374 2.823 27.864 1.00 75.06 102 ILE A N 1
ATOM 757 C CA . ILE A 1 102 ? -15.767 4.014 28.609 1.00 75.06 102 ILE A CA 1
ATOM 758 C C . ILE A 1 102 ? -16.545 4.889 27.627 1.00 75.06 102 ILE A C 1
ATOM 760 O O . ILE A 1 102 ? -15.955 5.494 26.731 1.00 75.06 102 ILE A O 1
ATOM 764 N N . ASP A 1 103 ? -17.866 4.936 27.774 1.00 66.12 103 ASP A N 1
ATOM 765 C CA . ASP A 1 103 ? -18.665 5.980 27.153 1.00 66.12 103 ASP A CA 1
ATOM 766 C C . ASP A 1 103 ? -18.315 7.283 27.876 1.00 66.12 103 ASP A C 1
ATOM 768 O O . ASP A 1 103 ? -18.681 7.482 29.033 1.00 66.12 103 ASP A O 1
ATOM 772 N N . LEU A 1 104 ? -17.602 8.190 27.206 1.00 59.78 104 LEU A N 1
ATOM 773 C CA . LEU A 1 104 ? -17.275 9.534 27.711 1.00 59.78 104 LEU A CA 1
ATOM 774 C C . LEU A 1 104 ? -18.520 10.444 27.853 1.00 59.78 104 LEU A C 1
ATOM 776 O O . LEU A 1 104 ? -18.420 11.662 27.757 1.00 59.78 104 LEU A O 1
ATOM 780 N N . LYS A 1 105 ? -19.709 9.877 28.084 1.00 59.00 105 LYS A N 1
ATOM 781 C CA . LYS A 1 105 ? -20.980 10.599 28.240 1.00 59.00 105 LYS A CA 1
ATOM 782 C C . LYS A 1 105 ? -21.251 11.100 29.664 1.00 59.00 105 LYS A C 1
ATOM 784 O O . LYS A 1 105 ? -22.362 11.522 29.943 1.00 59.00 105 LYS A O 1
ATOM 789 N N . VAL A 1 106 ? -20.265 11.091 30.560 1.00 52.88 106 VAL A N 1
ATOM 790 C CA . VAL A 1 106 ? -20.424 11.576 31.945 1.00 52.88 106 VAL A CA 1
ATOM 791 C C . VAL A 1 106 ? -19.462 12.735 32.214 1.00 52.88 106 VAL A C 1
ATOM 793 O O . VAL A 1 106 ? -18.544 12.632 33.019 1.00 52.88 106 VAL A O 1
ATOM 796 N N . ILE A 1 107 ? -19.642 13.837 31.485 1.00 53.97 107 ILE A N 1
ATOM 797 C CA . ILE A 1 107 ? -19.204 15.176 31.934 1.00 53.97 107 ILE A CA 1
ATOM 798 C C . ILE A 1 107 ? -20.371 16.182 31.865 1.00 53.97 107 ILE A C 1
ATOM 800 O O . ILE A 1 107 ? -20.338 17.219 32.520 1.00 53.97 107 ILE A O 1
ATOM 804 N N . GLU A 1 108 ? -21.466 15.861 31.176 1.00 57.56 108 GLU A N 1
ATOM 805 C CA . GLU A 1 108 ? -22.682 16.673 31.187 1.00 57.56 108 GLU A CA 1
ATOM 806 C C . GLU A 1 108 ? -23.683 16.082 32.185 1.00 57.56 108 GLU A C 1
ATOM 808 O O . GLU A 1 108 ? -24.292 15.061 31.898 1.00 57.56 108 GLU A O 1
ATOM 813 N N . GLU A 1 109 ? -23.773 16.700 33.369 1.00 57.56 109 GLU A N 1
ATOM 814 C CA . GLU A 1 109 ? -24.954 16.826 34.256 1.00 57.56 109 GLU A CA 1
ATOM 815 C C . GLU A 1 109 ? -24.577 16.811 35.750 1.00 57.56 109 GLU A C 1
ATOM 817 O O . GLU A 1 109 ? -24.800 15.851 36.482 1.00 57.56 109 GLU A O 1
ATOM 822 N N . LYS A 1 110 ? -24.074 17.948 36.239 1.00 45.56 110 LYS A N 1
ATOM 823 C CA . LYS A 1 110 ? -24.727 18.639 37.362 1.00 45.56 110 LYS A CA 1
ATOM 824 C C . LYS A 1 110 ? -24.352 20.125 37.297 1.00 45.56 110 LYS A C 1
ATOM 826 O O . LYS A 1 110 ? -23.218 20.470 37.630 1.00 45.56 110 LYS A O 1
ATOM 831 N N . PRO A 1 111 ? -25.255 21.025 36.862 1.00 56.16 111 PRO A N 1
ATOM 832 C CA . PRO A 1 111 ? -25.077 22.445 37.130 1.00 56.16 111 PRO A CA 1
ATOM 833 C C . PRO A 1 111 ? -25.008 22.618 38.654 1.00 56.16 111 PRO A C 1
ATOM 835 O O . PRO A 1 111 ? -25.852 22.041 39.349 1.00 56.16 111 PRO A O 1
ATOM 838 N N . PRO A 1 112 ? -24.032 23.359 39.204 1.00 62.16 112 PRO A N 1
ATOM 839 C CA . PRO A 1 112 ? -23.997 23.631 40.632 1.00 62.16 112 PRO A CA 1
ATOM 840 C C . PRO A 1 112 ? -25.319 24.291 41.032 1.00 62.16 112 PRO A C 1
ATOM 842 O O . PRO A 1 112 ? -25.709 25.301 40.443 1.00 62.16 112 PRO A O 1
ATOM 845 N N . GLU A 1 113 ? -26.000 23.748 42.043 1.00 57.31 113 GLU A N 1
ATOM 846 C CA . GLU A 1 113 ? -27.170 24.371 42.695 1.00 57.31 113 GLU A CA 1
ATOM 847 C C . GLU A 1 113 ? -26.880 25.830 43.129 1.00 57.31 113 GLU A C 1
ATOM 849 O O . GLU A 1 113 ? -27.790 26.630 43.328 1.00 57.31 113 GLU A O 1
ATOM 854 N N . GLU A 1 114 ? -25.604 26.218 43.163 1.00 55.50 114 GLU A N 1
ATOM 855 C CA . GLU A 1 114 ? -25.105 27.575 43.380 1.00 55.50 114 GLU A CA 1
ATOM 856 C C . GLU A 1 114 ? -25.562 28.601 42.323 1.00 55.50 114 GLU A C 1
ATOM 858 O O . GLU A 1 114 ? -25.711 29.777 42.653 1.00 55.50 114 GLU A O 1
ATOM 863 N N . LEU A 1 115 ? -25.856 28.203 41.075 1.00 51.34 115 LEU A N 1
ATOM 864 C CA . LEU A 1 115 ? -26.344 29.141 40.045 1.00 51.34 115 LEU A CA 1
ATOM 865 C C . LEU A 1 115 ? -27.833 29.485 40.205 1.00 51.34 115 LEU A C 1
ATOM 867 O O . LEU A 1 115 ? -28.260 30.574 39.815 1.00 51.34 115 LEU A O 1
ATOM 871 N N . GLN A 1 116 ? -28.630 28.611 40.825 1.00 53.75 116 GLN A N 1
ATOM 872 C CA . GLN A 1 116 ? -30.044 28.902 41.092 1.00 53.75 116 GLN A CA 1
ATOM 873 C C . GLN A 1 116 ? -30.194 29.922 42.230 1.00 53.75 116 GLN A C 1
ATOM 875 O O . GLN A 1 116 ? -31.036 30.812 42.141 1.00 53.75 116 GLN A O 1
ATOM 880 N N . ALA A 1 117 ? -29.297 29.893 43.223 1.00 51.91 117 ALA A N 1
ATOM 881 C CA . ALA A 1 117 ? -29.255 30.876 44.309 1.00 51.91 117 ALA A CA 1
ATOM 882 C C . ALA A 1 117 ? -28.877 32.301 43.849 1.00 51.91 117 ALA A C 1
ATOM 884 O O . ALA A 1 117 ? -29.209 33.280 44.516 1.00 51.91 117 ALA A O 1
ATOM 885 N N . ILE A 1 118 ? -28.200 32.439 42.704 1.00 52.03 118 ILE A N 1
ATOM 886 C CA . ILE A 1 118 ? -27.838 33.744 42.122 1.00 52.03 118 ILE A CA 1
ATOM 887 C C . ILE A 1 118 ? -29.009 34.350 41.327 1.00 52.03 118 ILE A C 1
ATOM 889 O O . ILE A 1 118 ? -29.059 35.566 41.127 1.00 52.03 118 ILE A O 1
ATOM 893 N N . THR A 1 119 ? -29.969 33.523 40.906 1.00 56.56 119 THR A N 1
ATOM 894 C CA . THR A 1 119 ? -31.074 33.934 40.025 1.00 56.56 119 THR A CA 1
ATOM 895 C C . THR A 1 119 ? -32.375 34.223 40.785 1.00 56.56 119 THR A C 1
ATOM 897 O O . THR A 1 119 ? -33.344 34.667 40.175 1.00 56.56 119 THR A O 1
ATOM 900 N N . ASP A 1 120 ? -32.402 34.027 42.107 1.00 57.41 120 ASP A N 1
ATOM 901 C CA . ASP A 1 120 ? -33.557 34.347 42.947 1.00 57.41 120 ASP A CA 1
ATOM 902 C C . ASP A 1 120 ? -33.629 35.871 43.229 1.00 57.41 120 ASP A C 1
ATOM 904 O O . ASP A 1 120 ? -32.754 36.427 43.913 1.00 57.41 120 ASP A O 1
ATOM 908 N N . PRO A 1 121 ? -34.640 36.592 42.701 1.00 61.09 121 PRO A N 1
ATOM 909 C CA . PRO A 1 121 ? -34.763 38.037 42.881 1.00 61.09 121 PRO A CA 1
ATOM 910 C C . PRO A 1 121 ? -34.983 38.447 44.347 1.00 61.09 121 PRO A C 1
ATOM 912 O O . PRO A 1 121 ? -34.606 39.567 44.714 1.00 61.09 121 PRO A O 1
ATOM 915 N N . GLU A 1 122 ? -35.511 37.567 45.206 1.00 63.62 122 GLU A N 1
ATOM 916 C CA . GLU A 1 122 ? -35.764 37.888 46.618 1.00 63.62 122 GLU A CA 1
ATOM 917 C C . GLU A 1 122 ? -34.471 37.967 47.445 1.00 63.62 122 GLU A C 1
ATOM 919 O O . GLU A 1 122 ? -34.315 38.849 48.299 1.00 63.62 122 GLU A O 1
ATOM 924 N N . ALA A 1 123 ? -33.493 37.099 47.164 1.00 60.16 123 ALA A N 1
ATOM 925 C CA . ALA A 1 123 ? -32.199 37.102 47.851 1.00 60.16 123 ALA A CA 1
ATOM 926 C C . ALA A 1 123 ? -31.387 38.373 47.539 1.00 60.16 123 ALA A C 1
ATOM 928 O O . ALA A 1 123 ? -30.702 38.925 48.410 1.00 60.16 123 ALA A O 1
ATOM 929 N N . LYS A 1 124 ? -31.516 38.890 46.310 1.00 59.78 124 LYS A N 1
ATOM 930 C CA . LYS A 1 124 ? -30.898 40.154 45.890 1.00 59.78 124 LYS A CA 1
ATOM 931 C C . LYS A 1 124 ? -31.524 41.348 46.615 1.00 59.78 124 LYS A C 1
ATOM 933 O O . LYS A 1 124 ? -30.789 42.196 47.115 1.00 59.78 124 LYS A O 1
ATOM 938 N N . GLN A 1 125 ? -32.852 41.372 46.752 1.00 66.38 125 GLN A N 1
ATOM 939 C CA . GLN A 1 125 ? -33.572 42.440 47.457 1.00 66.38 125 GLN A CA 1
ATOM 940 C C . GLN A 1 125 ? -33.230 42.488 48.951 1.00 66.38 125 GLN A C 1
ATOM 942 O O . GLN A 1 125 ? -32.908 43.562 49.460 1.00 66.38 125 GLN A O 1
ATOM 947 N N . ARG A 1 126 ? -33.173 41.336 49.636 1.00 69.75 126 ARG A N 1
ATOM 948 C CA . ARG A 1 126 ? -32.769 41.271 51.056 1.00 69.75 126 ARG A CA 1
ATOM 949 C C . ARG A 1 126 ? -31.341 41.771 51.280 1.00 69.75 126 ARG A C 1
ATOM 951 O O . ARG A 1 126 ? -31.066 42.428 52.282 1.00 69.75 126 ARG A O 1
ATOM 958 N N . ARG A 1 127 ? -30.427 41.497 50.343 1.00 66.12 127 ARG A N 1
ATOM 959 C CA . ARG A 1 127 ? -29.036 41.966 50.422 1.00 66.12 127 ARG A CA 1
ATOM 960 C C . ARG A 1 127 ? -28.925 43.472 50.189 1.00 66.12 127 ARG A C 1
ATOM 962 O O . ARG A 1 127 ? -28.169 44.133 50.893 1.00 66.12 127 ARG A O 1
ATOM 969 N N . THR A 1 128 ? -29.696 44.022 49.250 1.00 71.75 128 THR A N 1
ATOM 970 C CA . THR A 1 128 ? -29.759 45.474 49.025 1.00 71.75 128 THR A CA 1
ATOM 971 C C . THR A 1 128 ? -30.408 46.204 50.200 1.00 71.75 128 THR A C 1
ATOM 973 O O . THR A 1 128 ? -29.962 47.293 50.544 1.00 71.75 128 THR A O 1
ATOM 976 N N . GLN A 1 129 ? -31.410 45.608 50.848 1.00 76.38 129 GLN A N 1
ATOM 977 C CA . GLN A 1 129 ? -32.074 46.201 52.009 1.00 76.38 129 GLN A CA 1
ATOM 978 C C . GLN A 1 129 ? -31.159 46.229 53.241 1.00 76.38 129 GLN A C 1
ATOM 980 O O . GLN A 1 129 ? -30.993 47.287 53.834 1.00 76.38 129 GLN A O 1
ATOM 985 N N . ARG A 1 130 ? -30.435 45.135 53.520 1.00 75.31 130 ARG A N 1
ATOM 986 C CA . ARG A 1 130 ? -29.411 45.107 54.583 1.00 75.31 130 ARG A CA 1
ATOM 987 C C . ARG A 1 130 ? -28.256 46.079 54.345 1.00 75.31 130 ARG A C 1
ATOM 989 O O . ARG A 1 130 ? -27.726 46.641 55.292 1.00 75.31 130 ARG A O 1
ATOM 996 N N . LEU A 1 131 ? -27.848 46.271 53.088 1.00 75.00 131 LEU A N 1
ATOM 997 C CA . LEU A 1 131 ? -26.818 47.256 52.745 1.00 75.00 131 LEU A CA 1
ATOM 998 C C . LEU A 1 131 ? -27.315 48.693 52.928 1.00 75.00 131 LEU A C 1
ATOM 1000 O O . LEU A 1 131 ? -26.531 49.537 53.340 1.00 75.00 131 LEU A O 1
ATOM 1004 N N . LYS A 1 132 ? -28.594 48.974 52.655 1.00 74.50 132 LYS A N 1
ATOM 1005 C CA . LYS A 1 132 ? -29.189 50.288 52.935 1.00 74.50 132 LYS A CA 1
ATOM 1006 C C . LYS A 1 132 ? -29.286 50.556 54.435 1.00 74.50 132 LYS A C 1
ATOM 1008 O O . LYS A 1 132 ? -28.856 51.616 54.861 1.00 74.50 132 LYS A O 1
ATOM 1013 N N . GLU A 1 133 ? -29.756 49.584 55.214 1.00 78.12 133 GLU A N 1
ATOM 1014 C CA . GLU A 1 133 ? -29.827 49.686 56.679 1.00 78.12 133 GLU A CA 1
ATOM 1015 C C . GLU A 1 133 ? -28.438 49.901 57.298 1.00 78.12 133 GLU A C 1
ATOM 1017 O O . GLU A 1 133 ? -28.267 50.791 58.122 1.00 78.12 133 GLU A O 1
ATOM 1022 N N . ALA A 1 134 ? -27.416 49.168 56.842 1.00 74.62 134 ALA A N 1
ATOM 1023 C CA . ALA A 1 134 ? -26.048 49.343 57.334 1.00 74.62 134 ALA A CA 1
ATOM 1024 C C . ALA A 1 134 ? -25.437 50.704 56.952 1.00 74.62 134 ALA A C 1
ATOM 1026 O O . ALA A 1 134 ? -24.661 51.265 57.719 1.00 74.62 134 ALA A O 1
ATOM 1027 N N . VAL A 1 135 ? -25.766 51.247 55.774 1.00 73.75 135 VAL A N 1
ATOM 1028 C CA . VAL A 1 135 ? -25.320 52.593 55.371 1.00 73.75 135 VAL A CA 1
ATOM 1029 C C . VAL A 1 135 ? -26.028 53.672 56.194 1.00 73.75 135 VAL A C 1
ATOM 1031 O O . VAL A 1 135 ? -25.380 54.620 56.620 1.00 73.75 135 VAL A O 1
ATOM 1034 N N . GLU A 1 136 ? -27.317 53.503 56.483 1.00 73.69 136 GLU A N 1
ATOM 1035 C CA . GLU A 1 136 ? -28.093 54.423 57.323 1.00 73.69 136 GLU A CA 1
ATOM 1036 C C . GLU A 1 136 ? -27.619 54.404 58.790 1.00 73.69 136 GLU A C 1
ATOM 1038 O O . GLU A 1 136 ? -27.538 55.448 59.437 1.00 73.69 136 GLU A O 1
ATOM 1043 N N . GLU A 1 137 ? -27.203 53.239 59.295 1.00 71.94 137 GLU A N 1
ATOM 1044 C CA . GLU A 1 137 ? -26.585 53.090 60.618 1.00 71.94 137 GLU A CA 1
ATOM 1045 C C . GLU A 1 137 ? -25.196 53.757 60.686 1.00 71.94 137 GLU A C 1
ATOM 1047 O O . GLU A 1 137 ? -24.861 54.401 61.682 1.00 71.94 137 GLU A O 1
ATOM 1052 N N . ILE A 1 138 ? -24.410 53.685 59.603 1.00 66.81 138 ILE A N 1
ATOM 1053 C CA . ILE A 1 138 ? -23.115 54.377 59.489 1.00 66.81 138 ILE A CA 1
ATOM 1054 C C . ILE A 1 138 ? -23.301 55.901 59.396 1.00 66.81 138 ILE A C 1
ATOM 1056 O O . ILE A 1 138 ? -22.594 56.635 60.089 1.00 66.81 138 ILE A O 1
ATOM 1060 N N . ASP A 1 139 ? -24.263 56.392 58.610 1.00 64.69 139 ASP A N 1
ATOM 1061 C CA . ASP A 1 139 ? -24.561 57.830 58.510 1.00 64.69 139 ASP A CA 1
ATOM 1062 C C . ASP A 1 139 ? -25.122 58.387 59.832 1.00 64.69 139 ASP A C 1
ATOM 1064 O O . ASP A 1 139 ? -24.738 59.481 60.259 1.00 64.69 139 ASP A O 1
ATOM 1068 N N . SER A 1 140 ? -25.947 57.615 60.550 1.00 65.75 140 SER A N 1
ATOM 1069 C CA . SER A 1 140 ? -26.412 57.978 61.896 1.00 65.75 140 SER A CA 1
ATOM 1070 C C . SER A 1 140 ? -25.282 57.990 62.934 1.00 65.75 140 SER A C 1
ATOM 1072 O O . SER A 1 140 ? -25.360 58.756 63.897 1.00 65.75 140 SER A O 1
ATOM 1074 N N . ALA A 1 141 ? -24.242 57.168 62.767 1.00 63.09 141 ALA A N 1
ATOM 1075 C CA . ALA A 1 141 ? -23.073 57.150 63.648 1.00 63.09 141 ALA A CA 1
ATOM 1076 C C . ALA A 1 141 ? -22.076 58.285 63.342 1.00 63.09 141 ALA A C 1
ATOM 1078 O O . ALA A 1 141 ? -21.384 58.757 64.245 1.00 63.09 141 ALA A O 1
ATOM 1079 N N . LEU A 1 142 ? -22.016 58.752 62.090 1.00 61.31 142 LEU A N 1
ATOM 1080 C CA . LEU A 1 142 ? -21.116 59.826 61.648 1.00 61.31 142 LEU A CA 1
ATOM 1081 C C . LEU A 1 142 ? -21.737 61.234 61.729 1.00 61.31 142 LEU A C 1
ATOM 1083 O O . LEU A 1 142 ? -21.002 62.220 61.731 1.00 61.31 142 LEU A O 1
ATOM 1087 N N . GLY A 1 143 ? -23.060 61.356 61.880 1.00 58.88 143 GLY A N 1
ATOM 1088 C CA . GLY A 1 143 ? -23.759 62.635 62.094 1.00 58.88 143 GLY A CA 1
ATOM 1089 C C . GLY A 1 143 ? -23.629 63.242 63.503 1.00 58.88 143 GLY A C 1
ATOM 1090 O O . GLY A 1 143 ? -24.231 64.279 63.775 1.00 58.88 143 GLY A O 1
ATOM 1091 N N . GLY A 1 144 ? -22.871 62.612 64.409 1.00 57.91 144 GLY A N 1
ATOM 1092 C CA . GLY A 1 144 ? -22.807 62.960 65.835 1.00 57.91 144 GLY A CA 1
ATOM 1093 C C . GLY A 1 144 ? -21.592 63.768 66.308 1.00 57.91 144 GLY A C 1
ATOM 1094 O O . GLY A 1 144 ? -21.470 63.994 67.510 1.00 57.91 144 GLY A O 1
ATOM 1095 N N . THR A 1 145 ? -20.688 64.217 65.431 1.00 54.81 145 THR A N 1
ATOM 1096 C CA . THR A 1 145 ? -19.545 65.065 65.833 1.00 54.81 145 THR A CA 1
ATOM 1097 C C . THR A 1 145 ? -19.380 66.253 64.892 1.00 54.81 145 THR A C 1
ATOM 1099 O O . THR A 1 145 ? -18.617 66.208 63.930 1.00 54.81 145 THR A O 1
ATOM 1102 N N . GLY A 1 146 ? -20.120 67.324 65.175 1.00 47.56 146 GLY A N 1
ATOM 1103 C CA . GLY A 1 146 ? -20.045 68.570 64.418 1.00 47.56 146 GLY A CA 1
ATOM 1104 C C . GLY A 1 146 ? -20.985 69.656 64.934 1.00 47.56 146 GLY A C 1
ATOM 1105 O O . GLY A 1 146 ? -21.781 70.162 64.155 1.00 47.56 146 GLY A O 1
ATOM 1106 N N . ASN A 1 147 ? -20.939 69.970 66.236 1.00 40.16 147 ASN A N 1
ATOM 1107 C CA . ASN A 1 147 ? -21.251 71.306 66.770 1.00 40.16 147 ASN A CA 1
ATOM 1108 C C . ASN A 1 147 ? -21.017 71.369 68.289 1.00 40.16 147 ASN A C 1
ATOM 1110 O O . ASN A 1 147 ? -21.875 70.940 69.059 1.00 40.16 147 ASN A O 1
ATOM 1114 N N . ALA A 1 148 ? -19.855 71.903 68.674 1.00 38.00 148 ALA A N 1
ATOM 1115 C CA . ALA A 1 148 ? -19.580 72.800 69.809 1.00 38.00 148 ALA A CA 1
ATOM 1116 C C . ALA A 1 148 ? -18.065 72.835 70.053 1.00 38.00 148 ALA A C 1
ATOM 1118 O O . ALA A 1 148 ? -17.499 71.767 70.374 1.00 38.00 148 ALA A O 1
#

Sequence (148 aa):
MASMIGTLVVFRMSALGGSAKKVSDGLGKRLVERRDISLTTDESRQASWAQVELPVVYESDITGLPQAGKNGATGYLAIAGTDIVAKLRWPLTKLPKITQAIDLKVIEEKPPEELQAITDPEAKQRRTQRLKEAVEEIDSALGGTGNA